Protein AF-A0A8S3JSZ9-F1 (afdb_monomer_lite)

InterPro domains:
  IPR007956 Malonyl-CoA decarboxylase, C-terminal [PF05292] (2-145)
  IPR038917 Malonyl-CoA decarboxylase [PTHR28641] (1-144)
  IPR042303 Malonyl-CoA decarboxylase, C-terminal catalytic domain superfamily [G3DSA:3.40.630.150] (1-145)

Foldseek 3Di:
DDKAFFQDDDPDPCVRVVVVVVLVVDPPPPPPDDLNGGAEIEAEDDDDPDPVCPPPPCPVVVLVVVVVVCCVVRVNHDYYYYPYDDPCLVVVVVVVLPDPPDPLADPVNSVVVVVQVVDPCLVVDPVSCVVCVVVSVVSVVVVVD

Organism: NCBI:txid392030

Secondary structure (DSSP, 8-state):
-EEEEESS--S-HHHHHHHHHHHHTS-GGG----GGG--EEEEEE---S-GGGTT---HHHHHHHHHHHHHHH-TT--EEEE----TTHHHHHHHHHH-TT-TTS-HHHHHHHHHHHTSTTGGG-HHHHHHHHHHHHHHHHHHH-

Structure (mmCIF, N/CA/C/O backbone):
data_AF-A0A8S3JSZ9-F1
#
_entry.id   AF-A0A8S3JSZ9-F1
#
loop_
_atom_site.group_PDB
_atom_site.id
_atom_site.type_symbol
_atom_site.label_atom_id
_atom_site.label_alt_id
_atom_site.label_comp_id
_atom_site.label_asym_id
_atom_site.label_entity_id
_atom_site.label_seq_id
_atom_site.pdbx_PDB_ins_code
_atom_site.Cartn_x
_atom_site.Cartn_y
_atom_site.Cartn_z
_atom_site.occupancy
_atom_site.B_iso_or_equiv
_atom_site.auth_seq_id
_atom_site.auth_comp_id
_atom_site.auth_asym_id
_atom_site.auth_atom_id
_atom_site.pdbx_PDB_model_num
ATOM 1 N N . LEU A 1 1 ? 4.102 0.808 15.977 1.00 84.88 1 LEU A N 1
ATOM 2 C CA . LEU A 1 1 ? 2.958 0.454 15.110 1.00 84.88 1 LEU A CA 1
ATOM 3 C C . LEU A 1 1 ? 2.121 1.707 14.975 1.00 84.88 1 LEU A C 1
ATOM 5 O O . LEU A 1 1 ? 1.744 2.231 16.012 1.00 84.88 1 LEU A O 1
ATOM 9 N N . HIS A 1 2 ? 1.915 2.224 13.767 1.00 89.38 2 HIS A N 1
ATOM 10 C CA . HIS A 1 2 ? 1.075 3.406 13.559 1.00 89.38 2 HIS A CA 1
ATOM 11 C C . HIS A 1 2 ? -0.225 3.018 12.854 1.00 89.38 2 HIS A C 1
ATOM 13 O O . HIS A 1 2 ? -0.211 2.214 11.914 1.00 89.38 2 HIS A O 1
ATOM 19 N N . VAL A 1 3 ? -1.326 3.600 13.330 1.00 90.38 3 VAL A N 1
ATOM 20 C CA . VAL A 1 3 ? -2.696 3.321 12.895 1.00 90.38 3 VAL A CA 1
ATOM 21 C C . VAL A 1 3 ? -3.395 4.644 12.607 1.00 90.38 3 VAL A C 1
ATOM 23 O O . VAL A 1 3 ? -3.275 5.577 13.392 1.00 90.38 3 VAL A O 1
ATOM 26 N N . GLY A 1 4 ? -4.090 4.732 11.475 1.00 90.00 4 GLY A N 1
ATOM 27 C CA . GLY A 1 4 ? -4.974 5.853 11.158 1.00 90.00 4 GLY A CA 1
ATOM 28 C C . GLY A 1 4 ? -6.433 5.450 11.348 1.00 90.00 4 GLY A C 1
ATOM 29 O O . GLY A 1 4 ? -6.854 4.444 10.770 1.00 90.00 4 GLY A O 1
ATOM 30 N N . LEU A 1 5 ? -7.187 6.223 12.132 1.00 89.56 5 LEU A N 1
ATOM 31 C CA . LEU A 1 5 ? -8.634 6.071 12.288 1.00 89.56 5 LEU A CA 1
ATOM 32 C C . LEU A 1 5 ? -9.353 6.873 11.200 1.00 89.56 5 LEU A C 1
ATOM 34 O O . LEU A 1 5 ? -9.144 8.079 11.049 1.00 89.56 5 LEU A O 1
ATOM 38 N N . VAL A 1 6 ? -10.152 6.183 10.392 1.00 89.00 6 VAL A N 1
ATOM 39 C CA . VAL A 1 6 ? -10.821 6.750 9.216 1.00 89.00 6 VAL A CA 1
ATOM 40 C C . VAL A 1 6 ? -12.228 6.170 9.048 1.00 89.00 6 VAL A C 1
ATOM 42 O O . VAL A 1 6 ? -12.611 5.184 9.679 1.00 89.00 6 VAL A O 1
ATOM 45 N N . ASP A 1 7 ? -13.021 6.785 8.182 1.00 88.50 7 ASP A N 1
ATOM 46 C CA . ASP A 1 7 ? -14.403 6.402 7.883 1.00 88.50 7 ASP A CA 1
ATOM 47 C C . ASP A 1 7 ? -14.485 5.167 6.963 1.00 88.50 7 ASP A C 1
ATOM 49 O O . ASP A 1 7 ? -15.420 4.361 7.054 1.00 88.50 7 ASP A O 1
ATOM 53 N N . ASN A 1 8 ? -13.478 4.959 6.109 1.00 88.88 8 ASN A N 1
ATOM 54 C CA . ASN A 1 8 ? -13.401 3.823 5.192 1.00 88.88 8 ASN A CA 1
ATOM 55 C C . ASN A 1 8 ? -11.958 3.353 4.928 1.00 88.88 8 ASN A C 1
ATOM 57 O O . ASN A 1 8 ? -10.994 4.004 5.315 1.00 88.88 8 ASN A O 1
ATOM 61 N N . ILE A 1 9 ? -11.792 2.214 4.246 1.00 88.62 9 ILE A N 1
ATOM 62 C CA . ILE A 1 9 ? -10.465 1.704 3.873 1.00 88.62 9 ILE A CA 1
ATOM 63 C C . ILE A 1 9 ? -9.804 2.658 2.872 1.00 88.62 9 ILE A C 1
ATOM 65 O O . ILE A 1 9 ? -10.237 2.769 1.726 1.00 88.62 9 ILE A O 1
ATOM 69 N N . SER A 1 10 ? -8.740 3.328 3.314 1.00 86.75 10 SER A N 1
ATOM 70 C CA . SER A 1 10 ? -7.953 4.251 2.495 1.00 86.75 10 SER A CA 1
ATOM 71 C C . SER A 1 10 ? -7.136 3.523 1.429 1.00 86.75 10 SER A C 1
ATOM 73 O O . SER A 1 10 ? -6.486 2.518 1.705 1.00 86.75 10 SER A O 1
ATOM 75 N N . ASN A 1 11 ? -7.090 4.096 0.226 1.00 88.25 11 ASN A N 1
ATOM 76 C CA . ASN A 1 11 ? -6.236 3.652 -0.883 1.00 88.25 11 ASN A CA 1
ATOM 77 C C . ASN A 1 11 ? -4.939 4.477 -1.021 1.00 88.25 11 ASN A C 1
ATOM 79 O O . ASN A 1 11 ? -4.131 4.213 -1.907 1.00 88.25 11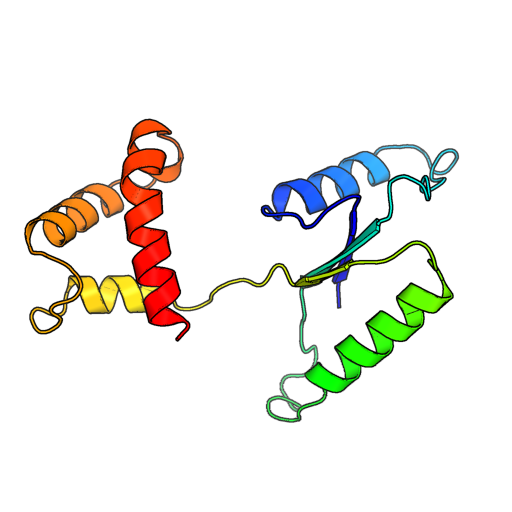 ASN A O 1
ATOM 83 N N . SER A 1 12 ? -4.756 5.492 -0.173 1.00 89.25 12 SER A N 1
ATOM 84 C CA . SER A 1 12 ? -3.671 6.464 -0.261 1.00 89.25 12 SER A CA 1
ATOM 85 C C . SER A 1 12 ? -3.161 6.839 1.126 1.00 89.25 12 SER A C 1
ATOM 87 O O . SER A 1 12 ? -3.938 7.149 2.034 1.00 89.25 12 SER A O 1
ATOM 89 N N . ILE A 1 13 ? -1.834 6.836 1.286 1.00 89.31 13 ILE A N 1
ATOM 90 C CA . ILE A 1 13 ? -1.178 7.243 2.533 1.00 89.31 13 ILE A CA 1
ATOM 91 C C . ILE A 1 13 ? -1.295 8.754 2.741 1.00 89.31 13 ILE A C 1
ATOM 93 O O . ILE A 1 13 ? -1.407 9.215 3.875 1.00 89.31 13 ILE A O 1
ATOM 97 N N . GLN A 1 14 ? -1.338 9.532 1.657 1.00 87.56 14 GLN A N 1
ATOM 98 C CA . GLN A 1 14 ? -1.497 10.981 1.710 1.00 87.56 14 GLN A CA 1
ATOM 99 C C . GLN A 1 14 ? -2.833 11.361 2.354 1.00 87.56 14 GLN A C 1
ATOM 101 O O . GLN A 1 14 ? -2.862 12.284 3.159 1.00 87.56 14 GLN A O 1
ATOM 106 N N . THR A 1 15 ? -3.910 10.614 2.089 1.00 85.81 15 THR A N 1
ATOM 107 C CA . THR A 1 15 ? -5.213 10.833 2.739 1.00 8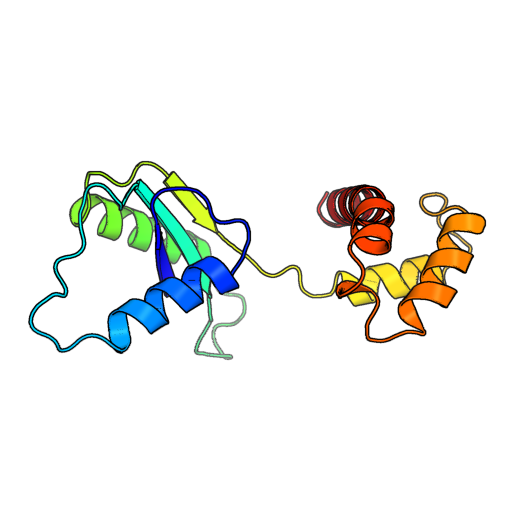5.81 15 THR A CA 1
ATOM 108 C C . THR A 1 15 ? -5.119 10.690 4.259 1.00 85.81 15 THR A C 1
ATOM 110 O O . THR A 1 15 ? -5.661 11.515 4.991 1.00 85.81 15 THR A O 1
ATOM 113 N N . ILE A 1 16 ? -4.381 9.685 4.744 1.00 84.81 16 ILE A N 1
ATOM 114 C CA . ILE A 1 16 ? -4.181 9.455 6.183 1.00 84.81 16 ILE A CA 1
ATOM 115 C C . ILE A 1 16 ? -3.310 10.570 6.781 1.00 84.81 16 ILE A C 1
ATOM 117 O O . ILE A 1 16 ? -3.681 11.179 7.780 1.00 84.81 16 ILE A O 1
ATOM 121 N N . LEU A 1 17 ? -2.170 10.880 6.157 1.00 85.31 17 LEU A N 1
ATOM 122 C CA . LEU A 1 17 ? -1.221 11.869 6.678 1.00 85.31 17 LEU A CA 1
ATOM 123 C C . LEU A 1 17 ? -1.763 13.303 6.643 1.00 85.31 17 LEU A C 1
ATOM 125 O O . LEU A 1 17 ? -1.476 14.080 7.549 1.00 85.31 17 LEU A O 1
ATOM 129 N N . ASN A 1 18 ? -2.542 13.665 5.623 1.00 82.94 18 ASN A N 1
ATOM 130 C CA . ASN A 1 18 ? -3.134 14.998 5.527 1.00 82.94 18 ASN A CA 1
ATOM 131 C C . ASN A 1 18 ? -4.192 15.213 6.616 1.00 82.94 18 ASN A C 1
ATOM 133 O O . ASN A 1 18 ? -4.224 16.288 7.202 1.00 82.94 18 ASN A O 1
ATOM 137 N N . ARG A 1 19 ? -4.980 14.183 6.958 1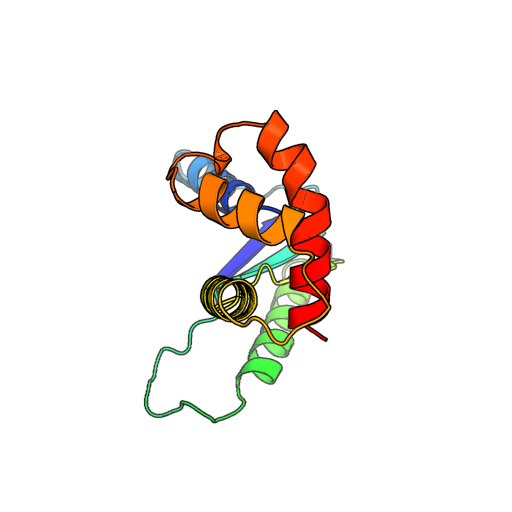.00 73.56 19 ARG A N 1
ATOM 138 C CA . ARG A 1 19 ? -5.930 14.242 8.082 1.00 73.56 19 ARG A CA 1
ATOM 139 C C . ARG A 1 19 ? -5.217 14.483 9.415 1.00 73.56 19 ARG A C 1
ATOM 141 O O . ARG A 1 19 ? -5.669 15.306 10.200 1.00 73.56 19 ARG A O 1
ATOM 148 N N . VAL A 1 20 ? -4.078 13.818 9.631 1.00 69.38 20 VAL A N 1
ATOM 149 C CA . VAL A 1 20 ? -3.241 14.023 10.828 1.00 69.38 20 VAL A CA 1
ATOM 150 C C . VAL A 1 20 ? -2.689 15.450 10.883 1.00 69.38 20 VAL A C 1
ATOM 152 O O . VAL A 1 20 ? -2.770 16.084 11.929 1.00 69.38 20 VAL A O 1
ATOM 155 N N . LYS A 1 21 ? -2.183 15.985 9.762 1.00 68.81 21 LYS A N 1
ATOM 156 C CA . LYS A 1 21 ? -1.670 17.366 9.695 1.00 68.81 21 LYS A CA 1
ATOM 157 C C . LYS A 1 21 ? -2.751 18.407 9.983 1.00 68.81 21 LYS A C 1
ATOM 159 O O . LYS A 1 21 ? -2.530 19.312 10.779 1.00 68.81 21 LYS A O 1
ATOM 164 N N . SER A 1 22 ? -3.930 18.247 9.381 1.00 64.19 22 SER A N 1
ATOM 165 C CA . SER A 1 22 ? -5.065 19.141 9.622 1.00 64.19 22 SER A CA 1
ATOM 166 C C . SER A 1 22 ? -5.546 19.112 11.073 1.00 64.19 22 SER A C 1
ATOM 168 O O . SER A 1 22 ? -6.048 20.122 11.544 1.00 64.19 22 SER A O 1
ATOM 170 N N . ALA A 1 23 ? -5.381 17.993 11.785 1.00 63.03 23 ALA A N 1
ATOM 171 C CA . ALA A 1 23 ? -5.683 17.915 13.212 1.00 63.03 23 ALA A CA 1
ATOM 172 C C . ALA A 1 23 ? -4.600 18.585 14.079 1.00 63.03 23 ALA A C 1
ATOM 174 O O . ALA A 1 23 ? -4.930 19.241 15.059 1.00 63.03 23 ALA A O 1
ATOM 175 N N . SER A 1 24 ? -3.317 18.467 13.717 1.00 58.78 24 SER A N 1
ATOM 176 C CA . SER A 1 24 ? -2.212 19.059 14.488 1.00 58.78 24 SER A CA 1
ATOM 177 C C . SER A 1 24 ? -2.083 20.583 14.364 1.00 58.78 24 SER A C 1
ATOM 179 O O . SER A 1 24 ? -1.475 21.201 15.232 1.00 58.78 24 SER A O 1
ATOM 181 N N . ASP A 1 25 ? -2.641 21.189 13.311 1.00 58.47 25 ASP A N 1
ATOM 182 C CA . ASP A 1 25 ? -2.626 22.648 13.097 1.00 58.47 25 ASP A CA 1
ATOM 183 C C . ASP A 1 25 ? -3.767 23.385 13.838 1.00 58.47 25 ASP A C 1
ATOM 185 O O . ASP A 1 25 ? -3.831 24.616 13.818 1.00 58.47 25 ASP A O 1
ATOM 189 N N . VAL A 1 26 ? -4.668 22.656 14.510 1.00 58.38 26 VAL A N 1
ATOM 190 C CA . VAL A 1 26 ? -5.777 23.216 15.298 1.00 58.38 26 VAL A CA 1
ATOM 191 C C . VAL A 1 26 ? -5.393 23.222 16.780 1.00 58.38 26 VAL A C 1
ATOM 193 O O . VAL A 1 26 ? -4.964 22.209 17.325 1.00 58.38 26 VAL A O 1
ATOM 196 N N . THR A 1 27 ? -5.542 24.374 17.440 1.00 52.56 27 THR A N 1
ATOM 197 C CA . THR A 1 27 ? -5.330 24.558 18.887 1.00 52.56 27 THR A CA 1
ATOM 198 C C . THR A 1 27 ? -6.063 23.491 19.709 1.00 52.56 27 THR A C 1
ATOM 200 O O . THR A 1 27 ? -7.217 23.187 19.414 1.00 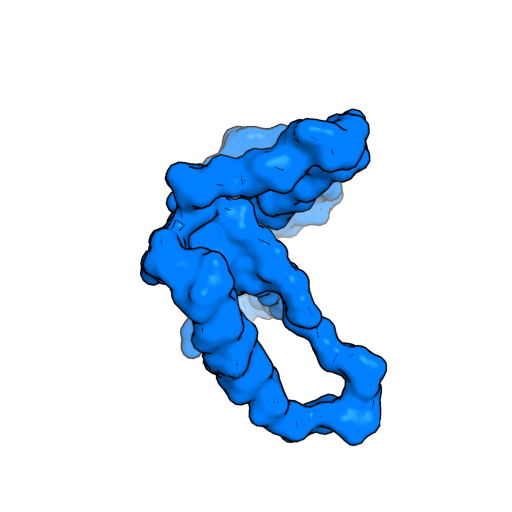52.56 27 THR A O 1
ATOM 203 N N . GLU A 1 28 ? -5.406 22.975 20.755 1.00 52.25 28 GLU A N 1
ATOM 204 C CA . GLU A 1 28 ? -5.769 21.803 21.585 1.00 52.25 28 GLU A CA 1
ATOM 205 C C . GLU A 1 28 ? -7.225 21.740 22.118 1.00 52.25 28 GLU A C 1
ATOM 207 O O . GLU A 1 28 ? -7.658 20.691 22.587 1.00 52.25 28 GLU A O 1
ATOM 212 N N . GLU A 1 29 ? -8.015 22.812 22.019 1.00 44.62 29 GLU A N 1
ATOM 213 C CA . GLU A 1 29 ? -9.386 22.905 22.544 1.00 44.62 29 GLU A CA 1
ATOM 214 C C . GLU A 1 29 ? -10.486 22.256 21.667 1.00 44.62 29 GLU A C 1
ATOM 216 O O . GLU A 1 29 ? -11.626 22.166 22.119 1.00 44.62 29 GLU A O 1
ATOM 221 N N . ILE A 1 30 ? -10.200 21.766 20.446 1.00 47.06 30 ILE A N 1
ATOM 222 C CA . ILE A 1 30 ? -11.218 21.144 19.553 1.00 47.06 30 ILE A CA 1
ATOM 223 C C . ILE A 1 30 ? -10.768 19.786 18.971 1.00 47.06 30 ILE A C 1
ATOM 225 O O . ILE A 1 30 ? -11.097 19.433 17.841 1.00 47.06 30 ILE A O 1
ATOM 229 N N . LEU A 1 31 ? -10.030 18.976 19.730 1.00 53.47 31 LEU A N 1
ATOM 230 C CA . LEU A 1 31 ? -9.697 17.598 19.328 1.00 53.47 31 LEU A CA 1
ATOM 231 C C . LEU A 1 31 ? -10.708 16.581 19.873 1.00 53.47 31 LEU A C 1
ATOM 233 O O . LEU A 1 31 ? -10.339 15.534 20.400 1.00 53.47 31 LEU A O 1
ATOM 237 N N . HIS A 1 32 ? -12.002 16.874 19.747 1.00 58.47 32 HIS A N 1
ATOM 238 C CA . HIS A 1 32 ? -12.996 15.813 19.851 1.00 58.47 32 HIS A CA 1
ATOM 239 C C . HIS A 1 32 ? -12.988 15.039 18.535 1.00 58.47 32 HIS A C 1
ATOM 241 O O . HIS A 1 32 ? -13.512 15.501 17.522 1.00 58.47 32 HIS A O 1
ATOM 247 N N . GLU A 1 33 ? -12.352 13.869 18.548 1.00 66.94 33 GLU A N 1
ATOM 248 C CA . GLU A 1 33 ? -12.524 12.879 17.493 1.00 66.94 33 GLU A CA 1
ATOM 249 C C . GLU A 1 33 ? -14.013 12.553 17.376 1.00 66.94 33 GLU A C 1
ATOM 251 O O . GLU A 1 33 ? -14.606 12.015 18.307 1.00 66.94 33 GLU A O 1
ATOM 256 N N . ASP A 1 34 ? -14.628 12.928 16.253 1.00 74.88 34 ASP A N 1
ATOM 257 C CA . ASP A 1 34 ? -16.015 12.581 15.964 1.00 74.88 34 ASP A CA 1
ATOM 258 C C . ASP A 1 34 ? -16.113 11.057 15.769 1.00 74.88 34 ASP A C 1
ATOM 260 O O . ASP A 1 34 ? -15.625 10.546 14.750 1.00 74.88 34 ASP A O 1
ATOM 264 N N . PRO A 1 35 ? -16.754 10.315 16.694 1.00 74.69 35 PRO A N 1
ATOM 265 C CA . PRO A 1 35 ? -16.838 8.860 16.602 1.00 74.69 35 PRO A CA 1
ATOM 266 C C . PRO A 1 35 ? -17.599 8.402 15.352 1.00 74.69 35 PRO A C 1
ATOM 268 O O . PRO A 1 35 ? -17.391 7.294 14.865 1.00 74.69 35 PRO A O 1
ATOM 271 N N . SER A 1 36 ? -18.457 9.253 14.774 1.00 77.00 36 SER A N 1
ATOM 272 C CA . SER A 1 36 ? -19.176 8.928 13.536 1.00 77.00 36 SER A CA 1
ATOM 273 C C . SER A 1 36 ? -18.254 8.835 12.312 1.00 77.00 36 SER A C 1
ATOM 275 O O . SER A 1 36 ? -18.591 8.165 11.333 1.00 77.00 36 SER A O 1
ATOM 277 N N . LEU A 1 37 ? -17.064 9.445 12.382 1.00 80.19 37 LEU A N 1
ATOM 278 C CA . LEU A 1 37 ? -16.040 9.423 11.335 1.00 80.19 37 LEU A CA 1
ATOM 279 C C . LEU A 1 37 ? -14.966 8.348 11.569 1.00 80.19 37 LEU A C 1
ATOM 281 O O . LEU A 1 37 ? -13.949 8.340 10.861 1.00 80.19 37 LEU A O 1
ATOM 285 N N . ILE A 1 38 ? -15.177 7.463 12.550 1.00 84.44 38 ILE A N 1
ATOM 286 C CA . ILE A 1 38 ? -14.275 6.381 12.950 1.00 84.44 38 ILE A CA 1
ATOM 287 C C . ILE A 1 38 ? -14.999 5.051 12.738 1.00 84.44 38 ILE A C 1
ATOM 289 O O . ILE A 1 38 ? -15.867 4.641 13.494 1.00 84.44 38 ILE A O 1
ATOM 293 N N . ASN A 1 39 ? -14.653 4.357 11.658 1.00 90.19 39 ASN A N 1
ATOM 294 C CA . ASN A 1 39 ? -15.264 3.068 11.302 1.00 90.19 39 ASN A CA 1
ATOM 295 C C . ASN A 1 39 ? -14.219 2.043 10.837 1.00 90.19 39 ASN A C 1
ATOM 297 O O . ASN A 1 39 ? -14.461 0.832 10.858 1.00 90.19 39 ASN A O 1
ATOM 301 N N . SER A 1 40 ? -13.044 2.520 10.424 1.00 92.31 40 SER A N 1
ATOM 302 C CA . SER A 1 40 ? -11.939 1.707 9.935 1.00 92.31 40 SER A CA 1
ATOM 303 C C . SER A 1 40 ? -10.619 2.109 10.592 1.00 92.31 40 SER A C 1
ATOM 305 O O . SER A 1 40 ? -10.286 3.289 10.662 1.00 92.31 40 SER A O 1
ATOM 307 N N . ALA A 1 41 ? -9.833 1.118 11.004 1.00 93.00 41 ALA A N 1
ATOM 308 C CA . ALA A 1 41 ? -8.467 1.290 11.484 1.00 93.00 41 ALA A CA 1
ATOM 309 C C . ALA A 1 41 ? -7.472 0.795 10.423 1.00 93.00 41 ALA A C 1
ATOM 311 O O . ALA A 1 41 ? -7.507 -0.374 10.021 1.00 93.00 41 ALA A O 1
ATOM 312 N N . ILE A 1 42 ? -6.588 1.688 9.965 1.00 93.31 42 ILE A N 1
ATOM 313 C CA . ILE A 1 42 ? -5.625 1.411 8.893 1.00 93.31 42 ILE A CA 1
ATOM 314 C C . ILE A 1 42 ? -4.201 1.365 9.438 1.00 93.31 42 ILE A C 1
ATOM 316 O O . ILE A 1 42 ? -3.629 2.390 9.810 1.00 93.31 42 ILE A O 1
ATOM 320 N N . PHE A 1 43 ? -3.602 0.176 9.448 1.00 92.56 43 PHE A N 1
ATOM 321 C CA . PHE A 1 43 ? -2.205 -0.037 9.824 1.00 92.56 43 PHE A CA 1
ATOM 322 C C . PHE A 1 43 ? -1.289 0.377 8.666 1.00 92.56 43 PHE A C 1
ATOM 324 O O . PHE A 1 43 ? -1.132 -0.372 7.702 1.00 92.56 43 PHE A O 1
ATOM 331 N N . TYR A 1 44 ? -0.679 1.560 8.747 1.00 90.94 44 TYR A N 1
ATOM 332 C CA . TYR A 1 44 ? 0.150 2.105 7.659 1.00 90.94 44 TYR A CA 1
ATOM 333 C C . TYR A 1 44 ? 1.660 2.067 7.936 1.00 90.94 44 TYR A C 1
ATOM 335 O O . TYR A 1 44 ? 2.462 2.327 7.043 1.00 90.94 44 TYR A O 1
ATOM 343 N N . SER A 1 45 ? 2.075 1.754 9.169 1.00 88.00 45 SER A N 1
ATOM 344 C CA . SER A 1 45 ? 3.492 1.566 9.500 1.00 88.00 45 SER A CA 1
ATOM 345 C C . SER A 1 45 ? 3.694 0.527 10.601 1.00 88.00 45 SER A C 1
ATOM 347 O O . SER A 1 45 ? 3.216 0.677 11.731 1.00 88.00 45 SER A O 1
ATOM 349 N N . ILE A 1 46 ? 4.442 -0.527 10.269 1.00 83.44 46 ILE A N 1
ATOM 350 C CA . ILE A 1 46 ? 4.855 -1.597 11.179 1.00 83.44 46 ILE A CA 1
ATOM 351 C C . ILE A 1 46 ? 6.383 -1.663 11.131 1.00 83.44 46 ILE A C 1
ATOM 353 O O . ILE A 1 46 ? 6.952 -2.124 10.147 1.00 83.44 46 ILE A O 1
ATOM 357 N N . SER A 1 47 ? 7.047 -1.214 12.196 1.00 79.19 47 SER A N 1
ATOM 358 C CA . SER A 1 47 ? 8.512 -1.188 12.273 1.00 79.19 47 SER A CA 1
ATOM 359 C C . SER A 1 47 ? 9.007 -2.057 13.422 1.00 79.19 47 SER A C 1
ATOM 361 O O . SER A 1 47 ? 8.505 -1.943 14.542 1.00 79.19 47 SER A O 1
ATOM 363 N N . SER A 1 48 ? 10.016 -2.893 13.157 1.00 68.69 48 SER A N 1
ATOM 364 C CA . SER A 1 48 ? 10.796 -3.558 14.205 1.00 68.69 48 SER A CA 1
ATOM 365 C C . SER A 1 48 ? 11.925 -2.630 14.645 1.00 68.69 48 SER A C 1
ATOM 367 O O . SER A 1 48 ? 12.753 -2.224 13.832 1.00 68.69 48 SER A O 1
ATOM 369 N N . THR A 1 49 ? 11.949 -2.268 15.924 1.00 70.06 49 THR A N 1
ATOM 370 C CA . THR A 1 49 ? 12.901 -1.296 16.484 1.00 70.06 49 THR A CA 1
ATOM 371 C C . THR A 1 49 ? 14.242 -1.917 16.870 1.00 70.06 49 THR A C 1
ATOM 373 O O . THR A 1 49 ? 15.199 -1.188 17.120 1.00 70.06 49 THR A O 1
ATOM 376 N N . GLN A 1 50 ? 14.340 -3.251 16.905 1.00 72.12 50 GLN A N 1
ATOM 377 C CA . GLN A 1 50 ? 15.547 -3.965 17.320 1.00 72.12 50 GLN A CA 1
ATOM 378 C C . GLN A 1 50 ? 16.038 -4.917 16.220 1.00 72.12 50 GLN A C 1
ATOM 380 O O . GLN A 1 50 ? 15.425 -5.964 15.990 1.00 72.12 50 GLN A O 1
ATOM 385 N N . PRO A 1 51 ? 17.178 -4.617 15.567 1.00 65.94 51 PRO A N 1
ATOM 386 C CA . PRO A 1 51 ? 17.763 -5.490 14.549 1.00 65.94 51 PRO A CA 1
ATOM 387 C C . PRO A 1 51 ? 18.071 -6.907 15.054 1.00 65.94 51 PRO A C 1
ATOM 389 O O . PRO A 1 51 ? 17.973 -7.854 14.280 1.00 65.94 51 PRO A O 1
ATOM 392 N N . GLY A 1 52 ? 18.397 -7.058 16.345 1.00 72.25 52 GLY A N 1
ATOM 393 C CA . GLY A 1 52 ? 18.721 -8.343 16.979 1.00 72.25 52 GLY A CA 1
ATOM 394 C C . GLY A 1 52 ? 17.537 -9.296 17.180 1.00 72.25 52 GLY A C 1
ATOM 395 O O . GLY A 1 52 ? 17.754 -10.458 17.498 1.00 72.25 52 GLY A O 1
ATOM 396 N N . LEU A 1 53 ? 16.298 -8.837 16.966 1.00 68.56 53 LEU A N 1
ATOM 397 C CA . LEU A 1 53 ? 15.082 -9.665 17.016 1.00 68.56 53 LEU A CA 1
ATOM 398 C C . LEU A 1 53 ? 14.526 -9.972 15.614 1.00 68.56 53 LEU A C 1
ATOM 400 O O . LEU A 1 53 ? 13.393 -10.436 15.468 1.00 68.56 53 LEU A O 1
ATOM 404 N N . ARG A 1 54 ? 15.301 -9.691 14.559 1.00 60.81 54 ARG A N 1
ATOM 405 C CA . ARG A 1 54 ? 14.922 -9.983 13.173 1.00 60.81 54 ARG A CA 1
ATOM 406 C C . ARG A 1 54 ? 14.758 -11.499 13.002 1.00 60.81 54 ARG A C 1
ATOM 408 O O . ARG A 1 54 ? 15.714 -12.242 13.178 1.00 60.81 54 ARG A O 1
ATOM 415 N N . GLY A 1 55 ? 13.547 -11.938 12.659 1.00 62.81 55 GLY A N 1
ATOM 416 C CA . GLY A 1 55 ? 13.205 -13.355 12.473 1.00 62.81 55 GLY A CA 1
ATOM 417 C C . GLY A 1 55 ? 12.370 -13.977 13.597 1.00 62.81 55 GLY A C 1
ATOM 418 O O . GLY A 1 55 ? 11.916 -15.104 13.441 1.00 62.81 55 GLY A O 1
ATOM 419 N N . ILE A 1 56 ? 12.109 -13.260 14.697 1.00 68.31 56 ILE A N 1
ATOM 420 C CA . ILE A 1 56 ? 11.145 -13.717 15.707 1.00 68.31 56 ILE A CA 1
ATOM 421 C C . ILE A 1 56 ? 9.755 -13.183 15.344 1.00 68.31 56 ILE A C 1
ATOM 423 O O . ILE A 1 56 ? 9.549 -11.971 15.242 1.00 68.31 56 ILE A O 1
ATOM 427 N N . GLU A 1 57 ? 8.790 -14.084 15.148 1.00 61.09 57 GLU A N 1
ATOM 428 C CA . GLU A 1 57 ? 7.428 -13.762 14.701 1.00 61.09 57 GLU A CA 1
ATOM 429 C C . GLU A 1 57 ? 6.550 -13.137 15.801 1.00 61.09 57 GLU A C 1
ATOM 431 O O . GLU A 1 57 ? 5.517 -13.671 16.204 1.00 61.09 57 GLU A O 1
ATOM 436 N N . PHE A 1 58 ? 6.911 -11.944 16.272 1.00 64.88 58 PHE A N 1
ATOM 437 C CA . PHE A 1 58 ? 6.022 -11.154 17.132 1.00 64.88 58 PHE A CA 1
ATOM 438 C C . PHE A 1 58 ? 4.952 -10.383 16.341 1.00 64.88 58 PHE A C 1
ATOM 440 O O . PHE A 1 58 ? 3.963 -9.943 16.925 1.00 64.88 58 PHE A O 1
ATOM 447 N N . GLY A 1 59 ? 5.104 -10.234 15.019 1.00 65.94 59 GLY A N 1
ATOM 448 C CA . GLY A 1 59 ? 4.240 -9.390 14.180 1.00 65.94 59 GLY A CA 1
ATOM 449 C C . GLY A 1 59 ? 2.755 -9.762 14.239 1.00 65.94 59 GLY A C 1
ATOM 450 O O . GLY A 1 59 ? 1.919 -8.916 14.555 1.00 65.94 59 GLY A O 1
ATOM 451 N N . ASN A 1 60 ? 2.423 -11.038 14.029 1.00 70.38 60 ASN A N 1
ATOM 452 C CA . ASN A 1 60 ? 1.032 -11.510 14.040 1.00 70.38 60 ASN A CA 1
ATOM 453 C C . ASN A 1 60 ? 0.352 -11.322 15.407 1.00 70.38 60 ASN A C 1
ATOM 455 O O . ASN A 1 60 ? -0.830 -10.983 15.480 1.00 70.38 60 ASN A O 1
ATOM 459 N N . ALA A 1 61 ? 1.092 -11.515 16.502 1.00 79.12 61 ALA A N 1
ATOM 460 C CA . ALA A 1 61 ? 0.575 -11.307 17.852 1.00 79.12 61 ALA A CA 1
ATOM 461 C C . ALA A 1 61 ? 0.390 -9.815 18.178 1.00 79.12 61 ALA A C 1
ATOM 463 O O . ALA A 1 61 ? -0.582 -9.455 18.842 1.00 79.12 61 ALA A O 1
ATOM 464 N N . LEU A 1 62 ? 1.284 -8.948 17.690 1.00 84.06 62 LEU A N 1
ATOM 465 C CA . LEU A 1 62 ? 1.197 -7.497 17.877 1.00 84.06 62 LEU A CA 1
ATOM 466 C C . LEU A 1 62 ? -0.044 -6.910 17.204 1.00 84.06 62 LEU A C 1
ATOM 468 O O . LEU A 1 62 ? -0.763 -6.144 17.842 1.00 84.06 62 LEU A O 1
ATOM 472 N N . ILE A 1 63 ? -0.332 -7.303 15.959 1.00 88.00 63 ILE A N 1
ATOM 473 C CA . ILE A 1 63 ? -1.529 -6.823 15.255 1.00 88.00 63 ILE A CA 1
ATOM 474 C C . ILE A 1 63 ? -2.795 -7.291 15.972 1.00 88.00 63 ILE A C 1
ATOM 476 O O . ILE A 1 63 ? -3.656 -6.469 16.262 1.00 88.00 63 ILE A O 1
ATOM 480 N N . LYS A 1 64 ? -2.881 -8.572 16.357 1.00 88.88 64 LYS A N 1
ATOM 481 C CA . LYS A 1 64 ? -4.041 -9.095 17.103 1.00 88.88 64 LYS A CA 1
ATOM 482 C C . LYS A 1 64 ? -4.282 -8.342 18.413 1.00 88.88 64 LYS A C 1
ATOM 484 O O . LYS A 1 64 ? -5.414 -7.967 18.694 1.00 88.88 64 LYS A O 1
ATOM 489 N N . ARG A 1 65 ? -3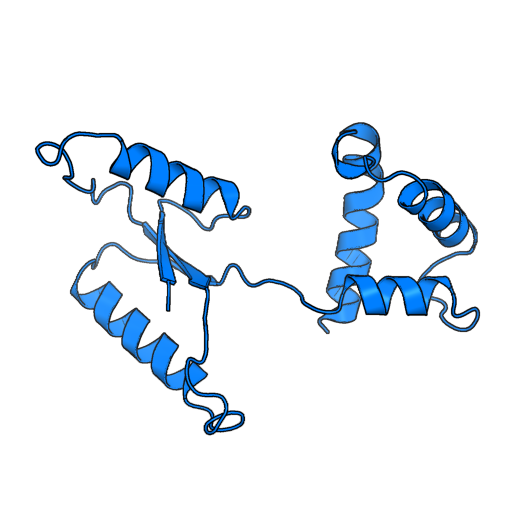.231 -8.092 19.201 1.00 90.19 65 ARG A N 1
ATOM 490 C CA . ARG A 1 65 ? -3.342 -7.324 20.455 1.00 90.19 65 ARG A CA 1
ATOM 491 C C . ARG A 1 65 ? -3.777 -5.884 20.204 1.00 90.19 65 ARG A C 1
ATOM 493 O O . ARG A 1 65 ? -4.626 -5.384 20.928 1.00 90.19 65 ARG A O 1
ATOM 500 N N . CYS A 1 66 ? -3.230 -5.241 19.173 1.00 91.94 66 CYS A N 1
ATOM 501 C CA . CYS A 1 66 ? -3.610 -3.879 18.819 1.00 91.94 66 CYS A CA 1
ATOM 502 C C . CYS A 1 66 ? -5.073 -3.792 18.372 1.00 91.94 66 CYS A C 1
ATOM 504 O O . CYS A 1 66 ? -5.774 -2.893 18.814 1.00 91.94 66 CYS A O 1
ATOM 506 N N . VAL A 1 67 ? -5.554 -4.745 17.566 1.00 93.19 67 VAL A N 1
ATOM 507 C CA . VAL A 1 67 ? -6.970 -4.824 17.170 1.00 93.19 67 VAL A CA 1
ATOM 508 C C . VAL A 1 67 ? -7.873 -4.952 18.397 1.00 93.19 67 VAL A C 1
ATOM 510 O O . VAL A 1 67 ? -8.828 -4.196 18.513 1.00 93.19 67 VAL A O 1
ATOM 513 N N . LEU A 1 68 ? -7.552 -5.853 19.333 1.00 93.19 68 LEU A N 1
ATOM 514 C CA . LEU A 1 68 ? -8.345 -6.029 20.557 1.00 93.19 68 LEU A CA 1
ATOM 515 C C . LEU A 1 68 ? -8.389 -4.755 21.411 1.00 93.19 68 LEU A C 1
ATOM 517 O O . LEU A 1 68 ? -9.449 -4.405 21.919 1.00 93.19 68 LEU A O 1
ATOM 521 N N . GLN A 1 69 ? -7.258 -4.057 21.539 1.00 94.12 69 GLN A N 1
ATOM 522 C CA . GLN A 1 69 ? -7.194 -2.789 22.264 1.00 94.12 69 GLN A CA 1
ATOM 523 C C . GLN A 1 69 ? -8.052 -1.713 21.583 1.00 94.12 69 GLN A C 1
ATOM 525 O O . GLN A 1 69 ? -8.873 -1.080 22.238 1.00 94.12 69 GLN A O 1
ATOM 530 N N . LEU A 1 70 ? -7.923 -1.566 20.261 1.00 92.75 70 LEU A N 1
ATOM 531 C CA . LEU A 1 70 ? -8.693 -0.595 19.480 1.00 92.75 70 LEU A CA 1
ATOM 532 C C . LEU A 1 70 ? -10.198 -0.866 19.543 1.00 92.75 70 LEU A C 1
ATOM 534 O O . LEU A 1 70 ? -10.973 0.072 19.637 1.00 92.75 70 LEU A O 1
ATOM 538 N N . GLN A 1 71 ? -10.626 -2.130 19.528 1.00 92.38 71 GLN A N 1
ATOM 539 C CA . GLN A 1 71 ? -12.044 -2.482 19.672 1.00 92.38 71 GLN A CA 1
ATOM 540 C C . GLN A 1 71 ? -12.598 -2.181 21.068 1.00 92.38 71 GLN A C 1
ATOM 542 O O . GLN A 1 71 ? -13.789 -1.910 21.198 1.00 92.38 71 GLN A O 1
ATOM 547 N N . ALA A 1 72 ? -11.762 -2.258 22.107 1.00 93.06 72 ALA A N 1
ATOM 548 C CA . ALA A 1 72 ? -12.168 -1.918 23.466 1.00 93.06 72 ALA A CA 1
ATOM 549 C C . ALA A 1 72 ? -12.327 -0.398 23.657 1.00 93.06 72 ALA A C 1
ATOM 551 O O . ALA A 1 72 ? -13.218 0.026 24.388 1.00 93.06 72 ALA A O 1
ATOM 552 N N . GLU A 1 73 ? -11.480 0.401 23.001 1.00 90.88 73 GLU A N 1
ATOM 553 C CA . GLU A 1 73 ? -11.506 1.872 23.050 1.00 90.88 73 GLU A CA 1
ATOM 554 C C . GLU A 1 73 ? -12.553 2.474 22.097 1.00 90.88 73 GLU A C 1
ATOM 556 O O . GLU A 1 73 ? -13.237 3.424 22.468 1.00 90.88 73 GLU A O 1
ATOM 561 N N . HIS A 1 74 ? -12.722 1.877 20.913 1.00 89.50 74 HIS A N 1
ATOM 562 C CA . HIS A 1 74 ? -13.608 2.333 19.838 1.00 89.50 74 HIS A CA 1
ATOM 563 C C . HIS A 1 74 ? -14.508 1.188 19.334 1.00 89.50 74 HIS A C 1
ATOM 565 O O . HIS A 1 74 ? -14.221 0.569 18.298 1.00 89.50 74 HIS A O 1
ATOM 571 N N . PRO A 1 75 ? -15.607 0.867 20.043 1.00 89.44 75 PRO A N 1
ATOM 572 C CA . PRO A 1 75 ? -16.523 -0.215 19.666 1.00 89.44 75 PRO A CA 1
ATOM 573 C C . PRO A 1 75 ? -17.166 -0.049 18.277 1.00 89.44 75 PRO A C 1
ATOM 575 O O . PRO A 1 75 ? -17.636 -1.022 17.684 1.00 89.44 75 PRO A O 1
ATOM 578 N N . GLU A 1 76 ? -17.201 1.175 17.747 1.00 87.88 76 GLU A N 1
ATOM 579 C CA . GLU A 1 76 ? -17.674 1.522 16.406 1.00 87.88 76 GLU A CA 1
ATOM 580 C C . GLU A 1 76 ? -16.775 1.011 15.266 1.00 87.88 76 GLU A C 1
ATOM 582 O O . GLU A 1 76 ? -17.243 0.908 14.126 1.00 87.88 76 GLU A O 1
ATOM 587 N N . LEU A 1 77 ? -15.518 0.638 15.548 1.00 91.19 77 LEU A N 1
ATOM 588 C CA . LEU A 1 77 ? -14.585 0.113 14.551 1.00 91.19 77 LEU A CA 1
ATOM 589 C C . LEU A 1 77 ? -15.026 -1.256 14.026 1.00 91.19 77 LEU A C 1
ATOM 591 O O . LEU A 1 77 ? -14.962 -2.278 14.714 1.00 91.19 77 LEU A O 1
ATOM 595 N N . LYS A 1 78 ? -15.395 -1.298 12.744 1.00 90.81 78 LYS A N 1
ATOM 596 C CA . LYS A 1 78 ? -15.844 -2.523 12.060 1.00 90.81 78 LYS A CA 1
ATOM 597 C C . LYS A 1 78 ? -14.810 -3.086 11.099 1.00 90.81 78 LYS A C 1
ATOM 599 O O . LYS A 1 78 ? -14.882 -4.262 10.746 1.00 90.81 78 LYS A O 1
ATOM 604 N N . LYS A 1 79 ? -13.877 -2.255 10.629 1.00 93.75 79 LYS A N 1
ATOM 605 C CA . LYS A 1 79 ? -12.920 -2.619 9.580 1.00 93.75 79 LYS A CA 1
ATOM 606 C C . LYS A 1 79 ? -11.489 -2.436 10.066 1.00 93.75 79 LYS A C 1
ATOM 608 O O . LYS A 1 79 ? -11.127 -1.387 10.586 1.00 93.75 79 LYS A O 1
ATOM 613 N N . PHE A 1 80 ? -10.660 -3.440 9.818 1.00 94.19 80 PHE A N 1
ATOM 614 C CA . PHE A 1 80 ? -9.229 -3.414 10.098 1.00 94.19 80 PHE A CA 1
ATOM 615 C C . PHE A 1 80 ? -8.502 -3.816 8.820 1.00 94.19 80 PHE A C 1
ATOM 617 O O . PHE A 1 80 ? -8.784 -4.873 8.261 1.00 94.19 80 PHE A O 1
ATOM 624 N N . SER A 1 81 ? -7.598 -2.971 8.335 1.00 94.38 81 SER A N 1
ATOM 625 C CA . SER A 1 81 ? -6.807 -3.249 7.130 1.00 94.38 81 SER A CA 1
ATOM 626 C C . SER A 1 81 ? -5.404 -2.692 7.289 1.00 94.38 81 SER A C 1
ATOM 628 O O . SER A 1 81 ? -5.195 -1.739 8.036 1.00 94.38 81 SER A O 1
ATOM 630 N N . SER A 1 82 ? -4.430 -3.244 6.571 1.00 92.75 82 SER A N 1
ATOM 631 C CA . SER A 1 82 ? -3.150 -2.566 6.389 1.00 92.75 82 SER A CA 1
ATOM 632 C C . SER A 1 82 ? -3.154 -1.734 5.109 1.00 92.75 82 SER A C 1
ATOM 634 O O . SER A 1 82 ? -3.877 -2.031 4.157 1.00 92.75 82 SER A O 1
ATOM 636 N N . LEU A 1 83 ? -2.332 -0.689 5.104 1.00 93.25 83 LEU A N 1
ATOM 637 C CA . LEU A 1 83 ? -1.872 -0.006 3.902 1.00 93.25 83 LEU A CA 1
ATOM 638 C C . LEU A 1 83 ? -0.357 -0.203 3.841 1.00 93.25 83 LEU A C 1
ATOM 640 O O . LEU A 1 83 ? 0.419 0.603 4.352 1.00 93.25 83 LEU A O 1
ATOM 644 N N . SER A 1 84 ? 0.048 -1.353 3.309 1.00 91.69 84 SER A N 1
ATOM 645 C CA . SER A 1 84 ? 1.440 -1.799 3.313 1.00 91.69 84 SER A CA 1
ATOM 646 C C . SER A 1 84 ? 2.168 -1.369 2.037 1.00 91.69 84 SER A C 1
ATOM 648 O O . SER A 1 84 ? 1.574 -1.399 0.958 1.00 91.69 84 SER A O 1
ATOM 650 N N . PRO A 1 85 ? 3.459 -1.005 2.120 1.00 92.88 85 PRO A N 1
ATOM 651 C CA . PRO A 1 85 ? 4.277 -0.861 0.927 1.00 92.88 85 PRO A CA 1
ATOM 652 C C . PRO A 1 85 ? 4.493 -2.232 0.276 1.00 92.88 85 PRO A C 1
ATOM 654 O O . PRO A 1 85 ? 4.470 -3.260 0.952 1.00 92.88 85 PRO A O 1
ATOM 657 N N . ILE A 1 86 ? 4.779 -2.229 -1.023 1.00 95.12 86 ILE A N 1
ATOM 658 C CA . ILE A 1 86 ? 5.201 -3.420 -1.765 1.00 95.12 86 ILE A CA 1
ATOM 659 C C . ILE A 1 86 ? 6.684 -3.231 -2.111 1.00 95.12 86 ILE A C 1
ATOM 661 O O . ILE A 1 86 ? 7.006 -2.758 -3.207 1.00 95.12 86 ILE A O 1
ATOM 665 N N . PRO A 1 87 ? 7.603 -3.480 -1.155 1.00 93.06 87 PRO A N 1
ATOM 666 C CA . PRO A 1 87 ? 9.029 -3.354 -1.419 1.00 93.06 87 PRO A CA 1
ATOM 667 C C . PRO A 1 87 ? 9.444 -4.308 -2.543 1.00 93.06 87 PRO A C 1
ATOM 669 O O . PRO A 1 87 ? 8.783 -5.310 -2.811 1.00 93.06 87 PRO A O 1
ATOM 672 N N . ASP A 1 88 ? 10.529 -3.954 -3.226 1.00 94.69 88 ASP A N 1
ATOM 673 C CA . ASP A 1 88 ? 11.146 -4.728 -4.310 1.00 94.69 88 ASP A CA 1
ATOM 674 C C . ASP A 1 88 ? 10.302 -4.947 -5.579 1.00 94.69 88 ASP A C 1
ATOM 676 O O . ASP A 1 88 ? 10.870 -5.311 -6.606 1.00 94.69 88 ASP A O 1
ATOM 680 N N . PHE A 1 89 ? 9.011 -4.598 -5.598 1.00 94.88 89 PHE A N 1
ATOM 681 C CA . PHE A 1 89 ? 8.170 -4.730 -6.797 1.00 94.88 89 PHE A CA 1
ATOM 682 C C . PHE A 1 89 ? 8.753 -4.009 -8.019 1.00 94.88 89 PHE A C 1
ATOM 684 O O . PHE A 1 89 ? 8.810 -4.568 -9.110 1.00 94.88 89 PHE A O 1
ATOM 691 N N . ARG A 1 90 ? 9.259 -2.779 -7.842 1.00 91.75 90 ARG A N 1
ATOM 692 C CA . ARG A 1 90 ? 9.922 -2.046 -8.934 1.00 91.75 90 ARG A CA 1
ATOM 693 C C . ARG A 1 90 ? 11.162 -2.785 -9.436 1.00 91.75 90 ARG A C 1
ATOM 695 O O . ARG A 1 90 ? 11.403 -2.801 -10.636 1.00 91.75 90 ARG A O 1
ATOM 702 N N . LYS A 1 91 ? 11.960 -3.355 -8.532 1.00 92.19 91 LYS A N 1
ATOM 703 C CA . LYS A 1 91 ? 13.172 -4.094 -8.898 1.00 92.19 91 LYS A CA 1
ATOM 704 C C . LYS A 1 91 ? 12.801 -5.336 -9.710 1.00 92.19 91 LYS A C 1
ATOM 706 O O . LYS A 1 91 ? 13.321 -5.496 -10.808 1.00 92.19 91 LYS A O 1
ATOM 711 N N . TRP A 1 92 ? 11.851 -6.124 -9.209 1.00 93.00 92 TRP A N 1
ATOM 712 C CA . TRP A 1 92 ? 11.296 -7.280 -9.909 1.00 93.00 92 TRP A CA 1
ATOM 713 C C . TRP A 1 92 ? 10.771 -6.901 -11.302 1.00 93.00 92 TRP A C 1
ATOM 715 O O . TRP A 1 92 ? 11.149 -7.518 -12.291 1.00 93.00 92 TRP A O 1
ATOM 725 N N . LEU A 1 93 ? 9.991 -5.819 -11.412 1.00 91.31 93 LEU A N 1
ATOM 726 C CA . LEU A 1 93 ? 9.469 -5.345 -12.696 1.00 91.31 93 LEU A CA 1
ATOM 727 C C . LEU A 1 93 ? 10.594 -5.012 -13.687 1.00 91.31 93 LEU A C 1
ATOM 729 O O . LEU A 1 93 ? 10.508 -5.366 -14.858 1.00 91.31 93 LEU A O 1
ATOM 733 N N . MET A 1 94 ? 11.657 -4.341 -13.234 1.00 89.50 94 MET A N 1
ATOM 734 C CA . MET A 1 94 ? 12.799 -4.024 -14.096 1.00 89.50 94 MET A CA 1
ATOM 735 C C . MET A 1 94 ? 13.552 -5.284 -14.538 1.00 89.50 94 MET A C 1
ATOM 737 O O . MET A 1 94 ? 14.005 -5.346 -15.677 1.00 89.50 94 MET A O 1
ATOM 741 N N . GLU A 1 95 ? 13.698 -6.285 -13.671 1.00 89.69 95 GLU A N 1
ATOM 742 C CA . GLU A 1 95 ? 14.308 -7.575 -14.025 1.00 89.69 95 GLU A CA 1
ATOM 743 C C . GLU A 1 95 ? 13.471 -8.309 -15.079 1.00 89.69 95 GLU A C 1
ATOM 745 O O . GLU A 1 95 ? 14.012 -8.743 -16.096 1.00 89.69 95 GLU A O 1
ATOM 750 N N . GLU A 1 96 ? 12.149 -8.346 -14.904 1.00 88.88 96 GLU A N 1
ATOM 751 C CA . GLU A 1 96 ? 11.215 -8.927 -15.870 1.00 88.88 96 GLU A CA 1
ATOM 752 C C . GLU A 1 96 ? 11.262 -8.223 -17.227 1.00 88.88 96 GLU A C 1
ATOM 754 O O . GLU A 1 96 ? 11.262 -8.890 -18.260 1.00 88.88 96 GLU A O 1
ATOM 759 N N . LEU A 1 97 ? 11.359 -6.890 -17.249 1.00 86.94 97 LEU A N 1
ATOM 760 C CA . LEU A 1 97 ? 11.450 -6.105 -18.484 1.00 86.94 97 LEU A CA 1
ATOM 761 C C . LEU A 1 97 ? 12.742 -6.378 -19.270 1.00 86.94 97 LEU A C 1
ATOM 763 O O . LEU A 1 97 ? 12.687 -6.451 -20.499 1.00 86.94 97 LEU A O 1
ATOM 767 N N . HIS A 1 98 ? 13.871 -6.586 -18.584 1.00 84.81 98 HIS A N 1
ATOM 768 C CA . HIS A 1 98 ? 15.146 -6.942 -19.220 1.00 84.81 98 HIS A CA 1
ATOM 769 C C . HIS A 1 98 ? 15.233 -8.426 -19.599 1.00 84.81 98 HIS A C 1
ATOM 771 O O . HIS A 1 98 ? 15.915 -8.788 -20.561 1.00 84.81 98 HIS A O 1
ATOM 777 N N . SER A 1 99 ? 14.550 -9.295 -18.853 1.00 82.31 99 SER A N 1
ATOM 778 C CA . SER A 1 99 ? 14.545 -10.729 -19.101 1.00 82.31 99 SER A CA 1
ATOM 779 C C . SER A 1 99 ? 13.729 -11.058 -20.352 1.00 82.31 99 SER A C 1
ATOM 781 O O . SER A 1 99 ? 12.503 -10.953 -20.366 1.00 82.31 99 SER A O 1
ATOM 783 N N . SER A 1 100 ? 14.400 -11.493 -21.421 1.00 64.75 100 SER A N 1
ATOM 784 C CA . SER A 1 100 ? 13.744 -11.901 -22.677 1.00 64.75 100 SER A CA 1
ATOM 785 C C . SER A 1 100 ? 12.980 -13.232 -22.568 1.00 64.75 100 SER A C 1
ATOM 787 O O . SER A 1 100 ? 12.412 -13.685 -23.558 1.00 64.75 100 SER A O 1
ATOM 789 N N . SER A 1 101 ? 12.990 -13.887 -21.401 1.00 63.00 101 SER A N 1
ATOM 790 C CA . SER A 1 101 ? 12.469 -15.248 -21.221 1.00 63.00 101 SER A CA 1
ATOM 791 C C . SER A 1 101 ? 11.024 -15.323 -20.718 1.00 63.00 101 SER A C 1
ATOM 793 O O . SER A 1 101 ? 10.410 -16.382 -20.845 1.00 63.00 101 SER A O 1
ATOM 795 N N . THR A 1 102 ? 10.447 -14.243 -20.181 1.00 61.56 102 THR A N 1
ATOM 796 C CA . THR A 1 102 ? 9.116 -14.294 -19.551 1.00 61.56 102 THR A CA 1
ATOM 797 C C . THR A 1 102 ? 7.993 -13.866 -20.500 1.00 61.56 102 THR A C 1
ATOM 799 O O . THR A 1 102 ? 7.973 -12.745 -21.013 1.00 61.56 102 THR A O 1
ATOM 802 N N . SER A 1 103 ? 7.002 -14.743 -20.694 1.00 68.19 103 SER A N 1
ATOM 803 C CA . SER A 1 103 ? 5.865 -14.556 -21.615 1.00 68.19 103 SER A CA 1
ATOM 804 C C . SER A 1 103 ? 4.785 -13.579 -21.125 1.00 68.19 103 SER A C 1
ATOM 806 O O . SER A 1 103 ? 3.785 -13.371 -21.807 1.00 68.19 103 SER A O 1
ATOM 808 N N . ILE A 1 104 ? 4.937 -13.015 -19.924 1.00 78.81 104 ILE A N 1
ATOM 809 C CA . ILE A 1 104 ? 3.887 -12.239 -19.241 1.00 78.81 104 ILE A CA 1
ATOM 810 C C . ILE A 1 104 ? 3.798 -10.808 -19.789 1.00 78.81 104 ILE A C 1
ATOM 812 O O . ILE A 1 104 ? 2.718 -10.209 -19.806 1.00 78.81 104 ILE A O 1
ATOM 816 N N . ILE A 1 105 ? 4.926 -10.273 -20.270 1.00 83.75 105 ILE A N 1
ATOM 817 C CA . ILE A 1 105 ? 5.037 -8.926 -20.832 1.00 83.75 105 ILE A CA 1
ATOM 818 C C . ILE A 1 105 ? 5.386 -9.040 -22.317 1.00 83.75 105 ILE A C 1
ATOM 820 O O . ILE A 1 105 ? 6.444 -9.572 -22.667 1.00 83.75 105 ILE A O 1
ATOM 824 N N . SER A 1 106 ? 4.508 -8.536 -23.187 1.00 85.06 106 SER A N 1
ATOM 825 C CA . SER A 1 106 ? 4.745 -8.522 -24.634 1.00 85.06 106 SER A CA 1
ATOM 826 C C . SER A 1 106 ? 5.868 -7.552 -25.018 1.00 85.06 106 SER A C 1
ATOM 828 O O . SER A 1 106 ? 6.222 -6.652 -24.250 1.00 85.06 106 SER A O 1
ATOM 830 N N . SER A 1 107 ? 6.428 -7.718 -26.218 1.00 84.50 107 SER A N 1
ATOM 831 C CA . SER A 1 107 ? 7.462 -6.835 -26.775 1.00 84.50 107 SER A CA 1
ATOM 832 C C . SER A 1 107 ? 7.033 -5.368 -26.803 1.00 84.50 107 SER A C 1
ATOM 834 O O . SER A 1 107 ? 7.811 -4.494 -26.430 1.00 84.50 107 SER A O 1
ATOM 836 N N . GLU A 1 108 ? 5.784 -5.098 -27.182 1.00 85.50 108 GLU A N 1
ATOM 837 C CA . GLU A 1 108 ? 5.234 -3.744 -27.310 1.00 85.50 108 GLU A CA 1
ATOM 838 C C . GLU A 1 108 ? 5.165 -3.065 -25.941 1.00 85.50 108 GLU A C 1
ATOM 840 O O . GLU A 1 108 ? 5.619 -1.933 -25.773 1.00 85.50 108 GLU A O 1
ATOM 845 N N . ILE A 1 109 ? 4.664 -3.793 -24.937 1.00 85.31 109 ILE A N 1
ATOM 846 C CA . ILE A 1 109 ? 4.556 -3.305 -23.562 1.00 85.31 109 ILE A CA 1
ATOM 847 C C . ILE A 1 109 ? 5.954 -3.057 -22.975 1.00 85.31 109 ILE A C 1
ATOM 849 O O . ILE A 1 109 ? 6.161 -2.046 -22.307 1.00 85.31 109 ILE A O 1
ATOM 853 N N . ARG A 1 110 ? 6.938 -3.924 -23.255 1.00 88.06 110 ARG A N 1
ATOM 854 C CA . ARG A 1 110 ? 8.333 -3.730 -22.813 1.00 88.06 110 ARG A CA 1
ATOM 855 C C . ARG A 1 110 ? 8.924 -2.435 -23.362 1.00 88.06 110 ARG A C 1
ATOM 857 O O . ARG A 1 110 ? 9.448 -1.630 -22.594 1.00 88.06 110 ARG A O 1
ATOM 864 N N . SER A 1 111 ? 8.822 -2.215 -24.673 1.00 87.12 111 SER A N 1
ATOM 865 C CA . SER A 1 111 ? 9.311 -0.986 -25.310 1.00 87.12 111 SER A CA 1
ATOM 866 C C . SER A 1 111 ? 8.625 0.256 -24.744 1.00 87.12 111 SER A C 1
ATOM 868 O O . SER A 1 111 ? 9.291 1.259 -24.479 1.00 87.12 111 SER A O 1
ATOM 870 N N . TRP A 1 112 ? 7.317 0.173 -24.493 1.00 87.62 112 TRP A N 1
ATOM 871 C CA . TRP A 1 112 ? 6.562 1.259 -23.881 1.00 87.62 112 TRP A CA 1
ATOM 872 C C . TRP A 1 112 ? 7.037 1.568 -22.454 1.00 87.62 112 TRP A C 1
ATOM 874 O O . TRP A 1 112 ? 7.324 2.726 -22.156 1.00 87.62 112 TRP A O 1
ATOM 884 N N . PHE A 1 113 ? 7.244 0.555 -21.602 1.00 88.56 113 PHE A N 1
ATOM 885 C CA . PHE A 1 113 ? 7.802 0.745 -20.256 1.00 88.56 113 PHE A CA 1
ATOM 886 C C . PHE A 1 113 ? 9.203 1.367 -20.271 1.00 88.56 113 PHE A C 1
ATOM 888 O O . PHE A 1 113 ? 9.484 2.242 -19.453 1.00 88.56 113 PHE A O 1
ATOM 895 N N . HIS A 1 114 ? 10.078 0.965 -21.198 1.00 86.88 114 HIS A N 1
ATOM 896 C CA . HIS A 1 114 ? 11.406 1.573 -21.334 1.00 86.88 114 HIS A CA 1
ATOM 897 C C . HIS A 1 114 ? 11.323 3.061 -21.689 1.00 86.88 114 HIS A C 1
ATOM 899 O O . HIS A 1 114 ? 12.019 3.877 -21.079 1.00 86.88 114 HIS A O 1
ATOM 905 N N . SER A 1 115 ? 10.447 3.427 -22.631 1.00 87.19 115 SER A N 1
ATOM 906 C CA . SER A 1 115 ? 10.197 4.833 -22.970 1.00 87.19 115 SER A CA 1
ATOM 907 C C . SER A 1 115 ? 9.634 5.597 -21.774 1.00 87.19 115 SER A C 1
ATOM 909 O O . SER A 1 115 ? 10.090 6.696 -21.471 1.00 87.19 115 SER A O 1
ATOM 911 N N . LEU A 1 116 ? 8.674 5.007 -21.063 1.00 88.00 116 LEU A N 1
ATOM 912 C CA . LEU A 1 116 ? 7.972 5.680 -19.982 1.00 88.00 116 LEU A CA 1
ATOM 913 C C . LEU A 1 116 ? 8.851 5.909 -18.751 1.00 88.00 116 LEU A C 1
ATOM 915 O O . LEU A 1 116 ? 8.877 7.003 -18.191 1.00 88.00 116 LEU A O 1
ATOM 919 N N . PHE A 1 117 ? 9.612 4.895 -18.340 1.00 85.12 117 PHE A N 1
ATOM 920 C CA . PHE A 1 117 ? 10.520 5.000 -17.198 1.00 85.12 117 PHE A CA 1
ATOM 921 C C . PHE A 1 117 ? 11.774 5.831 -17.480 1.00 85.12 117 PHE A C 1
ATOM 923 O O . PHE A 1 117 ? 12.488 6.171 -16.536 1.00 85.12 117 PHE A O 1
ATOM 930 N N . SER A 1 118 ? 12.025 6.201 -18.739 1.00 84.44 118 SER A N 1
ATOM 931 C CA . SER A 1 118 ? 13.044 7.201 -19.085 1.00 84.44 118 SER A CA 1
ATOM 932 C C . SER A 1 118 ? 12.649 8.614 -18.632 1.00 84.44 118 SER A C 1
ATOM 934 O O . SER A 1 118 ? 13.512 9.473 -18.456 1.00 84.44 118 SER A O 1
ATOM 936 N N . THR A 1 119 ? 11.358 8.864 -18.397 1.00 85.06 119 THR A N 1
ATOM 937 C CA . THR A 1 119 ? 10.829 10.143 -17.914 1.00 85.06 119 THR A CA 1
ATOM 938 C C . THR A 1 119 ? 10.509 10.048 -16.421 1.00 85.06 119 THR A C 1
ATOM 940 O O . THR A 1 119 ? 9.722 9.211 -16.009 1.00 85.06 119 THR A O 1
ATOM 943 N N . SER A 1 120 ? 11.046 10.922 -15.566 1.00 83.25 120 SER A N 1
ATOM 944 C CA . SER A 1 120 ? 10.776 10.851 -14.111 1.00 83.25 120 SER A CA 1
ATOM 945 C C . SER A 1 120 ? 9.366 11.308 -13.700 1.00 83.25 120 SER A C 1
ATOM 947 O O . SER A 1 120 ? 8.952 11.089 -12.563 1.00 83.25 120 SER A O 1
ATOM 949 N N . THR A 1 121 ? 8.621 11.946 -14.602 1.00 90.12 121 THR A N 1
ATOM 950 C CA . THR A 1 121 ? 7.344 12.625 -14.319 1.00 90.12 121 THR A CA 1
ATOM 951 C C . THR A 1 121 ? 6.123 11.925 -14.914 1.00 90.12 121 THR A C 1
ATOM 953 O O . THR A 1 121 ? 5.048 12.512 -14.928 1.00 90.12 121 THR A O 1
ATOM 956 N N . TRP A 1 122 ? 6.248 10.676 -15.378 1.00 88.69 122 TRP A N 1
ATOM 957 C CA . TRP A 1 122 ? 5.125 9.929 -15.972 1.00 88.69 122 TRP A CA 1
ATOM 958 C C . TRP A 1 122 ? 3.907 9.816 -15.040 1.00 88.69 122 TRP A C 1
ATOM 960 O O . TRP A 1 122 ? 2.776 9.752 -15.499 1.00 88.69 122 TRP A O 1
ATOM 970 N N . HIS A 1 123 ? 4.132 9.830 -13.724 1.00 87.75 123 HIS A N 1
ATOM 971 C CA . HIS A 1 123 ? 3.092 9.742 -12.698 1.00 87.75 123 HIS A CA 1
ATOM 972 C C . HIS A 1 123 ? 2.271 11.033 -12.522 1.00 87.75 123 HIS A C 1
ATOM 974 O O . HIS A 1 123 ? 1.370 11.058 -11.689 1.00 87.75 123 HIS A O 1
ATOM 980 N N . LEU A 1 124 ? 2.611 12.107 -13.243 1.00 89.94 124 LEU A N 1
ATOM 981 C CA . LEU A 1 124 ? 1.873 13.373 -13.239 1.00 89.94 124 LEU A CA 1
ATOM 982 C C . LEU A 1 124 ? 0.895 13.489 -14.418 1.00 89.94 124 LEU A C 1
ATOM 984 O O . LEU A 1 124 ? 0.074 14.400 -14.422 1.00 89.94 124 LEU A O 1
ATOM 988 N N . ASP A 1 125 ? 0.987 12.600 -15.410 1.00 91.00 125 ASP A N 1
ATOM 989 C CA . ASP A 1 125 ? 0.098 12.580 -16.572 1.00 91.00 125 ASP A CA 1
ATOM 990 C C . ASP A 1 125 ? -1.043 11.581 -16.333 1.00 91.00 125 ASP A C 1
ATOM 992 O O . ASP A 1 125 ? -0.829 10.368 -16.268 1.00 91.00 125 ASP A O 1
ATOM 996 N N . GLU A 1 126 ? -2.264 12.097 -16.175 1.00 91.56 126 GLU A N 1
ATOM 997 C CA . GLU A 1 126 ? -3.458 11.280 -15.925 1.00 91.56 126 GLU A CA 1
ATOM 998 C C . GLU A 1 126 ? -3.758 10.311 -17.075 1.00 91.56 126 GLU A C 1
ATOM 1000 O O . GLU A 1 126 ? -4.157 9.175 -16.823 1.00 91.56 126 GLU A O 1
ATOM 1005 N N . THR A 1 127 ? -3.484 10.707 -18.321 1.00 91.75 127 THR A N 1
ATOM 1006 C CA . THR A 1 127 ? -3.727 9.866 -19.505 1.00 91.75 127 THR A CA 1
ATOM 1007 C C . THR A 1 127 ? -2.828 8.637 -19.466 1.00 91.75 127 THR A C 1
ATOM 1009 O O . THR A 1 127 ? -3.282 7.501 -19.594 1.00 91.75 127 THR A O 1
ATOM 1012 N N . VAL A 1 128 ? -1.540 8.865 -19.204 1.00 90.00 128 VAL A N 1
ATOM 1013 C CA . VAL A 1 128 ? -0.549 7.798 -19.028 1.00 90.00 128 VAL A CA 1
ATOM 1014 C C . VAL A 1 128 ? -0.930 6.893 -17.860 1.00 90.00 128 VAL A C 1
ATOM 1016 O O . VAL A 1 128 ? -0.815 5.671 -17.967 1.00 90.00 128 VAL A O 1
ATOM 1019 N N . LEU A 1 129 ? -1.366 7.473 -16.736 1.00 90.06 129 LEU A N 1
ATOM 1020 C CA . LEU A 1 129 ? -1.772 6.710 -15.558 1.00 90.06 129 LEU A CA 1
ATOM 1021 C C . LEU A 1 129 ? -2.949 5.781 -15.852 1.00 90.06 129 LEU A C 1
ATOM 1023 O O . LEU A 1 129 ? -2.930 4.634 -15.402 1.00 90.06 129 LEU A O 1
ATOM 1027 N N . ASP A 1 130 ? -3.950 6.243 -16.591 1.00 92.50 130 ASP A N 1
ATOM 1028 C CA . ASP A 1 130 ? -5.120 5.433 -16.928 1.00 92.50 130 ASP A CA 1
ATOM 1029 C C . ASP A 1 130 ? -4.775 4.283 -17.878 1.00 92.50 130 ASP A C 1
ATOM 1031 O O . ASP A 1 130 ? -5.281 3.171 -17.705 1.00 92.50 130 ASP A O 1
ATOM 1035 N N . GLU A 1 131 ? -3.838 4.496 -18.804 1.00 90.94 131 GLU A N 1
ATOM 1036 C CA . GLU A 1 131 ? -3.336 3.440 -19.686 1.00 90.94 131 GLU A CA 1
ATOM 1037 C C . GLU A 1 131 ? -2.486 2.402 -18.934 1.00 90.94 131 GLU A C 1
ATOM 1039 O O . GLU A 1 131 ? -2.629 1.193 -19.139 1.00 90.94 131 GLU A O 1
ATOM 1044 N N . ILE A 1 132 ? -1.598 2.844 -18.037 1.00 90.75 132 ILE A N 1
ATOM 1045 C CA . ILE A 1 132 ? -0.617 1.957 -17.393 1.00 90.75 132 ILE A CA 1
ATOM 1046 C C . ILE A 1 132 ? -1.169 1.228 -16.162 1.00 90.75 132 ILE A C 1
ATOM 1048 O O . ILE A 1 132 ? -0.741 0.109 -15.857 1.00 90.75 132 ILE A O 1
ATOM 1052 N N . ARG A 1 133 ? -2.129 1.828 -15.448 1.00 91.88 133 ARG A N 1
ATOM 1053 C CA . ARG A 1 133 ? -2.733 1.274 -14.227 1.00 91.88 133 ARG A CA 1
ATOM 1054 C C . ARG A 1 133 ? -3.209 -0.175 -14.381 1.00 91.88 133 ARG A C 1
ATOM 1056 O O . ARG A 1 133 ? -2.790 -0.985 -13.553 1.00 91.88 133 ARG A O 1
ATOM 1063 N N . PRO A 1 134 ? -4.025 -0.562 -15.385 1.00 93.12 134 PRO A N 1
ATOM 1064 C CA . PRO A 1 134 ? -4.484 -1.948 -15.509 1.00 93.12 134 PRO A CA 1
ATOM 1065 C C . PRO A 1 134 ? -3.329 -2.935 -15.731 1.00 93.12 134 PRO A C 1
ATOM 1067 O O . PRO A 1 134 ? -3.358 -4.057 -15.219 1.00 93.12 134 PRO A O 1
ATOM 1070 N N . ILE A 1 135 ? -2.282 -2.515 -16.445 1.00 91.38 135 ILE A N 1
ATOM 1071 C CA . ILE A 1 135 ? -1.103 -3.343 -16.717 1.00 91.38 135 ILE A CA 1
ATOM 1072 C C . ILE A 1 135 ? -0.294 -3.539 -15.433 1.00 91.38 135 ILE A C 1
ATOM 1074 O O . ILE A 1 135 ? -0.006 -4.678 -15.063 1.00 91.38 135 ILE A O 1
ATOM 1078 N N . LEU A 1 136 ? 0.015 -2.455 -14.714 1.00 92.44 136 LEU A N 1
ATOM 1079 C CA . LEU A 1 136 ? 0.731 -2.524 -13.438 1.00 92.44 136 LEU A CA 1
ATOM 1080 C C . LEU A 1 136 ? -0.052 -3.293 -12.379 1.00 92.44 136 LEU A C 1
ATOM 1082 O O . LEU A 1 136 ? 0.549 -4.074 -11.649 1.00 92.44 136 LEU A O 1
ATOM 1086 N N . MET A 1 137 ? -1.375 -3.133 -12.315 1.00 94.38 137 MET A N 1
ATOM 1087 C CA . MET A 1 137 ? -2.218 -3.909 -11.405 1.00 94.38 137 MET A CA 1
ATOM 1088 C C . MET A 1 137 ? -2.136 -5.406 -11.697 1.00 94.38 137 MET A C 1
ATOM 1090 O O . MET A 1 137 ? -1.988 -6.194 -10.768 1.00 94.38 137 MET A O 1
ATOM 1094 N N . ARG A 1 138 ? -2.189 -5.810 -12.972 1.00 93.00 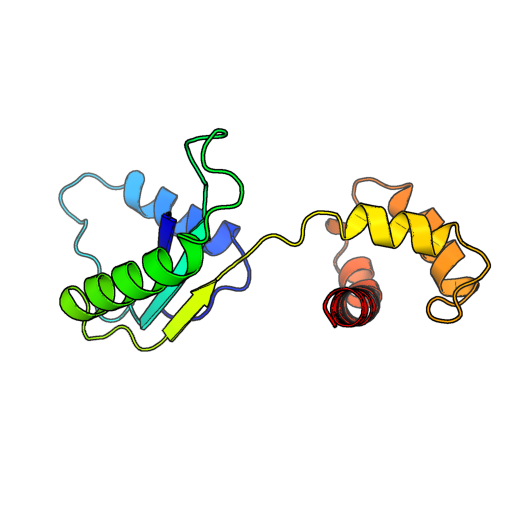138 ARG A N 1
ATOM 1095 C CA . ARG A 1 138 ? -2.070 -7.221 -13.360 1.00 93.00 138 ARG A CA 1
ATOM 1096 C C . ARG A 1 138 ? -0.694 -7.795 -13.015 1.00 93.00 138 ARG A C 1
ATOM 1098 O O . ARG A 1 138 ? -0.614 -8.905 -12.502 1.00 93.00 138 ARG A O 1
ATOM 1105 N N . LEU A 1 139 ? 0.372 -7.035 -13.263 1.00 92.38 139 LEU A N 1
ATOM 1106 C CA . LEU A 1 139 ? 1.741 -7.441 -12.925 1.00 92.38 139 LEU A CA 1
ATOM 1107 C C . LEU A 1 139 ? 1.965 -7.499 -11.411 1.00 92.38 139 LEU A C 1
ATOM 1109 O O . LEU A 1 139 ? 2.588 -8.430 -10.917 1.00 92.38 139 LEU A O 1
ATOM 1113 N N . CYS A 1 140 ? 1.416 -6.540 -10.668 1.00 94.44 140 CYS A N 1
ATOM 1114 C CA . CYS A 1 140 ? 1.450 -6.533 -9.212 1.00 94.44 140 CYS A CA 1
ATOM 1115 C C . CYS A 1 140 ? 0.673 -7.713 -8.625 1.00 94.44 140 CYS A C 1
ATOM 1117 O O . CYS A 1 140 ? 1.146 -8.338 -7.683 1.00 94.44 140 CYS A O 1
ATOM 1119 N N . ALA A 1 141 ? -0.497 -8.040 -9.182 1.00 94.44 141 ALA A N 1
ATOM 1120 C CA . ALA A 1 141 ? -1.256 -9.214 -8.770 1.00 94.44 141 ALA A CA 1
ATOM 1121 C C . ALA A 1 141 ? -0.441 -10.494 -8.990 1.00 94.44 141 ALA A C 1
ATOM 1123 O O . ALA A 1 141 ? -0.345 -11.295 -8.073 1.00 94.44 141 ALA A O 1
ATOM 1124 N N . TYR A 1 142 ? 0.206 -10.630 -10.154 1.00 92.50 142 TYR A N 1
ATOM 1125 C CA . TYR A 1 142 ? 1.090 -11.760 -10.446 1.00 92.50 142 TYR A CA 1
ATOM 1126 C C . TYR A 1 142 ? 2.289 -11.845 -9.487 1.00 92.50 142 TYR A C 1
ATOM 1128 O O . TYR A 1 142 ? 2.640 -12.928 -9.050 1.00 92.50 142 TYR A O 1
ATOM 1136 N N . TYR A 1 143 ? 2.912 -10.717 -9.136 1.00 93.12 143 TYR A N 1
ATOM 1137 C CA . TYR A 1 143 ? 4.048 -10.686 -8.204 1.00 93.12 143 TYR A CA 1
ATOM 1138 C C . TYR A 1 143 ? 3.682 -11.147 -6.782 1.00 93.12 143 TYR A C 1
ATOM 1140 O O . TYR A 1 143 ? 4.523 -11.694 -6.073 1.00 93.12 143 TYR A O 1
ATOM 1148 N N . LEU A 1 144 ? 2.447 -10.886 -6.343 1.00 93.94 144 LEU A N 1
ATOM 1149 C CA . LEU A 1 144 ? 1.995 -11.176 -4.979 1.00 93.94 144 LEU A CA 1
ATOM 1150 C C . LEU A 1 144 ? 1.454 -12.601 -4.787 1.00 93.94 144 LEU A C 1
ATOM 1152 O O . LEU A 1 144 ? 1.244 -12.997 -3.638 1.00 93.94 144 LEU A O 1
ATOM 1156 N N . THR A 1 145 ? 1.184 -13.332 -5.871 1.00 88.88 145 THR A N 1
ATOM 1157 C CA . THR A 1 145 ? 0.601 -14.689 -5.864 1.00 88.88 145 THR A CA 1
ATOM 1158 C C . THR A 1 145 ? 1.625 -15.741 -6.235 1.00 88.88 145 THR A C 1
ATOM 1160 O O . THR A 1 145 ? 1.688 -16.763 -5.519 1.00 88.88 145 THR A O 1
#

pLDDT: mean 83.31, std 11.88, range [44.62, 95.12]

Radius of gyration: 20.07 Å; chains: 1; bounding box: 38×40×51 Å

Sequence (145 aa):
LHVGLVDNISNSIQTILNRVKSASDVTEEILHEDPSLINSAIFYSISSTQPGLRGIEFGNALIKRCVLQLQAEHPELKKFSSLSPIPDFRKWLMEELHSSSTSIISSEIRSWFHSLFSTSTWHLDETVLDEIRPILMRLCAYYLT